Protein AF-A0A497MQK2-F1 (afdb_monomer_lite)

Sequence (178 aa):
GAAGGRILRPRAGIDPVFGIAELVGALVSGLAIKGKQLQVFAIYGALLLAYFLHPVGRHLPAWCLWDIYVAFAAIPLTSLTARRLRQSRGNPRVLMPSVVLSSFIGVEADVLVRIFMFIPLGLYSLMGVPEEALPAIWVAGAFETPIESAISVLASTLLLVPLLKVLEDGRIIRWPLT

Structure (mmCIF, N/CA/C/O backbone):
data_AF-A0A497MQK2-F1
#
_entry.id   AF-A0A497MQK2-F1
#
loop_
_atom_site.group_PDB
_atom_site.id
_atom_site.type_symbol
_atom_site.label_atom_id
_atom_site.label_alt_id
_atom_site.label_comp_id
_atom_site.label_asym_id
_atom_site.label_entity_id
_atom_site.label_seq_id
_atom_site.pdbx_PDB_ins_code
_atom_site.Cartn_x
_atom_site.Cartn_y
_atom_site.Cartn_z
_atom_site.occupancy
_atom_site.B_iso_or_equiv
_atom_site.auth_seq_id
_atom_site.auth_comp_id
_atom_site.auth_asym_id
_atom_site.auth_atom_id
_atom_site.pdbx_PDB_model_num
ATOM 1 N N . GLY A 1 1 ? -10.792 9.535 2.130 1.00 37.34 1 GLY A N 1
ATOM 2 C CA . GLY A 1 1 ? -9.892 10.454 1.408 1.00 37.34 1 GLY A CA 1
ATOM 3 C C . GLY A 1 1 ? -10.258 10.706 -0.052 1.00 37.34 1 GLY A C 1
ATOM 4 O O . GLY A 1 1 ? -9.433 11.270 -0.748 1.00 37.34 1 GLY A O 1
ATOM 5 N N . ALA A 1 2 ? -11.462 10.359 -0.534 1.00 45.28 2 ALA A N 1
ATOM 6 C CA . ALA A 1 2 ? -11.739 10.246 -1.977 1.00 45.28 2 ALA A CA 1
ATOM 7 C C . ALA A 1 2 ? -11.890 11.568 -2.769 1.00 45.28 2 ALA A C 1
ATOM 9 O O . ALA A 1 2 ? -11.859 11.539 -3.993 1.00 45.28 2 ALA A O 1
ATOM 10 N N . ALA A 1 3 ? -12.048 12.724 -2.114 1.00 37.31 3 ALA A N 1
ATOM 11 C CA . ALA A 1 3 ? -12.263 13.998 -2.817 1.00 37.31 3 ALA A CA 1
ATOM 12 C C . ALA A 1 3 ? -11.032 14.923 -2.834 1.00 37.31 3 ALA A C 1
ATOM 14 O O . ALA A 1 3 ? -10.865 15.702 -3.766 1.00 37.31 3 ALA A O 1
ATOM 15 N N . GLY A 1 4 ? -10.151 14.839 -1.829 1.00 41.25 4 GLY A N 1
ATOM 16 C CA . GLY A 1 4 ? -9.067 15.815 -1.654 1.00 41.25 4 GLY A CA 1
ATOM 17 C C . GLY A 1 4 ? -7.929 15.673 -2.668 1.00 41.25 4 GLY A C 1
ATOM 18 O O . GLY A 1 4 ? -7.454 16.670 -3.202 1.00 41.25 4 GLY A O 1
ATOM 19 N N . GLY A 1 5 ? -7.525 14.438 -2.983 1.00 45.12 5 GLY A N 1
ATOM 20 C CA . GLY A 1 5 ? -6.407 14.183 -3.902 1.00 45.12 5 GLY A CA 1
ATOM 21 C C . GLY A 1 5 ? -6.710 14.561 -5.356 1.00 45.12 5 GLY A C 1
ATOM 22 O O . GLY A 1 5 ? -5.849 15.106 -6.043 1.00 45.12 5 GLY A O 1
ATOM 23 N N . ARG A 1 6 ? -7.962 14.366 -5.796 1.00 49.22 6 ARG A N 1
ATOM 24 C CA . ARG A 1 6 ? -8.418 14.666 -7.167 1.00 49.22 6 ARG A CA 1
ATOM 25 C C . ARG A 1 6 ? -8.451 16.163 -7.488 1.00 49.22 6 ARG A C 1
ATOM 27 O O . ARG A 1 6 ? -8.380 16.528 -8.654 1.00 49.22 6 ARG A O 1
ATOM 34 N N . ILE A 1 7 ? -8.522 17.021 -6.467 1.00 46.88 7 ILE A N 1
ATOM 35 C CA . ILE A 1 7 ? -8.485 18.483 -6.632 1.00 46.88 7 ILE A CA 1
ATOM 36 C C . ILE A 1 7 ? -7.038 18.984 -6.757 1.00 46.88 7 ILE A C 1
ATOM 38 O O . ILE A 1 7 ? -6.791 19.966 -7.450 1.00 46.88 7 ILE A O 1
ATOM 42 N N . LEU A 1 8 ? -6.070 18.308 -6.126 1.00 42.88 8 LEU A N 1
ATOM 43 C CA . LEU A 1 8 ? -4.684 18.783 -6.078 1.00 42.88 8 LEU A CA 1
ATOM 44 C C . LEU A 1 8 ? -3.856 18.449 -7.329 1.00 42.88 8 LEU A C 1
ATOM 46 O O . LEU A 1 8 ? -2.954 19.218 -7.657 1.00 42.88 8 LEU A O 1
ATOM 50 N N . ARG A 1 9 ? -4.139 17.351 -8.048 1.00 42.25 9 ARG A N 1
ATOM 51 C CA . ARG A 1 9 ? -3.476 17.023 -9.328 1.00 42.25 9 ARG A CA 1
ATOM 52 C C . ARG A 1 9 ? -4.401 16.237 -10.272 1.00 42.25 9 ARG A C 1
ATOM 54 O O . ARG A 1 9 ? -4.400 15.008 -10.223 1.00 42.25 9 ARG A O 1
ATOM 61 N N . PRO A 1 10 ? -5.138 16.897 -11.180 1.00 37.91 10 PRO A N 1
ATOM 62 C CA . PRO A 1 10 ? -5.801 16.207 -12.278 1.00 37.91 10 PRO A CA 1
ATOM 63 C C . PRO A 1 10 ? -4.739 15.789 -13.308 1.00 37.91 10 PRO A C 1
ATOM 65 O O . PRO A 1 10 ? -4.205 16.626 -14.034 1.00 37.91 10 PRO A O 1
ATOM 68 N N . ARG A 1 11 ? -4.382 14.499 -13.356 1.00 45.12 11 ARG A N 1
ATOM 69 C CA . ARG A 1 11 ? -3.552 13.927 -14.430 1.00 45.12 11 ARG A CA 1
ATOM 70 C C . ARG A 1 11 ? -4.476 13.242 -15.434 1.00 45.12 11 ARG A C 1
ATOM 72 O O . ARG A 1 11 ? -4.875 12.103 -15.232 1.00 45.12 11 ARG A O 1
ATOM 79 N N . ALA A 1 12 ? -4.823 13.966 -16.496 1.00 36.94 12 ALA A N 1
ATOM 80 C CA . ALA A 1 12 ? -5.735 13.502 -17.536 1.00 36.94 12 ALA A CA 1
ATOM 81 C C . ALA A 1 12 ? -5.256 12.182 -18.176 1.00 36.94 12 ALA A C 1
ATOM 83 O O . ALA A 1 12 ? -4.139 12.115 -18.688 1.00 36.94 12 ALA A O 1
ATOM 84 N N . GLY A 1 13 ? -6.115 11.154 -18.169 1.00 47.66 13 GLY A N 1
ATOM 85 C CA . GLY A 1 13 ? -5.966 9.945 -18.998 1.00 47.66 13 GLY A CA 1
ATOM 86 C C . GLY A 1 13 ? -5.691 8.627 -18.264 1.00 47.66 13 GLY A C 1
ATOM 87 O O . GLY A 1 13 ? -5.714 7.579 -18.900 1.00 47.66 13 GLY A O 1
ATOM 88 N N . ILE A 1 14 ? -5.471 8.645 -16.944 1.00 53.94 14 ILE A N 1
ATOM 89 C CA . ILE A 1 14 ? -5.125 7.445 -16.145 1.00 53.94 14 ILE A CA 1
ATOM 90 C C . ILE A 1 14 ? -6.183 7.132 -15.063 1.00 53.94 14 ILE A C 1
ATOM 92 O O . ILE A 1 14 ? -6.073 6.162 -14.312 1.00 53.94 14 ILE A O 1
ATOM 96 N N . ASP A 1 15 ? -7.239 7.942 -15.001 1.00 54.53 15 ASP A N 1
ATOM 97 C CA . ASP A 1 15 ? -8.233 8.009 -13.922 1.00 54.53 15 ASP A CA 1
ATOM 98 C C . ASP A 1 15 ? -8.911 6.674 -13.518 1.00 54.53 15 ASP A C 1
ATOM 100 O O . ASP A 1 15 ? -9.158 6.483 -12.323 1.00 54.53 15 ASP A O 1
ATOM 104 N N . PRO A 1 16 ? -9.181 5.704 -14.422 1.00 59.03 16 PRO A N 1
ATOM 105 C CA . PRO A 1 16 ? -9.803 4.434 -14.030 1.00 59.03 16 PRO A CA 1
ATOM 106 C C . PRO A 1 16 ? -8.875 3.529 -13.209 1.00 59.03 16 PRO A C 1
ATOM 108 O O . PRO A 1 16 ? -9.325 2.855 -12.284 1.00 59.03 16 PRO A O 1
ATOM 111 N N . VAL A 1 17 ? -7.577 3.527 -13.533 1.00 60.69 17 VAL A N 1
ATOM 112 C CA . VAL A 1 17 ? -6.555 2.701 -12.868 1.00 60.69 17 VAL A CA 1
ATOM 113 C C . VAL A 1 17 ? -6.385 3.166 -11.423 1.00 60.69 17 VAL A C 1
ATOM 115 O O . VAL A 1 17 ? -6.410 2.360 -10.493 1.00 60.69 17 VAL A O 1
ATOM 118 N N . PHE A 1 18 ? -6.318 4.483 -11.227 1.00 64.50 18 PHE A N 1
ATOM 119 C CA . PHE A 1 18 ? -6.274 5.090 -9.899 1.00 64.50 18 PHE A CA 1
ATOM 120 C C . PHE A 1 18 ? -7.558 4.814 -9.104 1.00 64.50 18 PHE A C 1
ATOM 122 O O . PHE A 1 18 ? -7.482 4.505 -7.918 1.00 64.50 18 PHE A O 1
ATOM 129 N N . GLY A 1 19 ? -8.726 4.802 -9.754 1.00 73.94 19 GLY A N 1
ATOM 130 C CA . GLY A 1 19 ? -9.994 4.481 -9.096 1.00 73.94 19 GLY A CA 1
ATOM 131 C C . GLY A 1 19 ? -10.074 3.058 -8.520 1.00 73.94 19 GLY A C 1
ATOM 132 O O . GLY A 1 19 ? -10.636 2.873 -7.439 1.00 73.94 19 GLY A O 1
ATOM 133 N N . ILE A 1 20 ? -9.507 2.052 -9.200 1.00 78.56 20 ILE A N 1
ATOM 134 C CA . ILE A 1 20 ? -9.501 0.663 -8.700 1.00 78.56 20 ILE A CA 1
ATOM 135 C C . ILE A 1 20 ? -8.585 0.536 -7.482 1.00 78.56 20 ILE A C 1
ATOM 137 O O . ILE A 1 20 ? -8.989 -0.047 -6.474 1.00 78.56 20 ILE A O 1
ATOM 141 N N . ALA A 1 21 ? -7.379 1.103 -7.551 1.00 83.19 21 ALA A N 1
ATOM 142 C CA . ALA A 1 21 ? -6.449 1.093 -6.426 1.00 83.19 21 ALA A CA 1
ATOM 143 C C . ALA A 1 21 ? -7.044 1.790 -5.192 1.00 83.19 21 ALA A C 1
ATOM 145 O O . ALA A 1 21 ? -7.034 1.221 -4.098 1.00 83.19 21 ALA A O 1
ATOM 146 N N . GLU A 1 22 ? -7.687 2.944 -5.391 1.00 81.69 22 GLU A N 1
ATOM 147 C CA . GLU A 1 22 ? -8.346 3.701 -4.326 1.00 81.69 22 GLU A CA 1
ATOM 148 C C . GLU A 1 22 ? -9.472 2.891 -3.665 1.00 81.69 22 GLU A C 1
ATOM 150 O O . GLU A 1 22 ? -9.618 2.901 -2.438 1.00 81.69 22 GLU A O 1
ATOM 155 N N . LEU A 1 23 ? -10.267 2.166 -4.463 1.00 84.69 23 LEU A N 1
ATOM 156 C CA . LEU A 1 23 ? -11.342 1.312 -3.960 1.00 84.69 23 LEU A CA 1
ATOM 157 C C . LEU A 1 23 ? -10.792 0.163 -3.108 1.00 84.69 23 LEU A C 1
ATOM 159 O O . LEU A 1 23 ? -11.337 -0.127 -2.040 1.00 84.69 23 LEU A O 1
ATOM 163 N N . VAL A 1 24 ? -9.709 -0.476 -3.558 1.00 87.12 24 VAL A N 1
ATOM 164 C CA . VAL A 1 24 ? -9.060 -1.558 -2.808 1.00 87.12 24 VAL A CA 1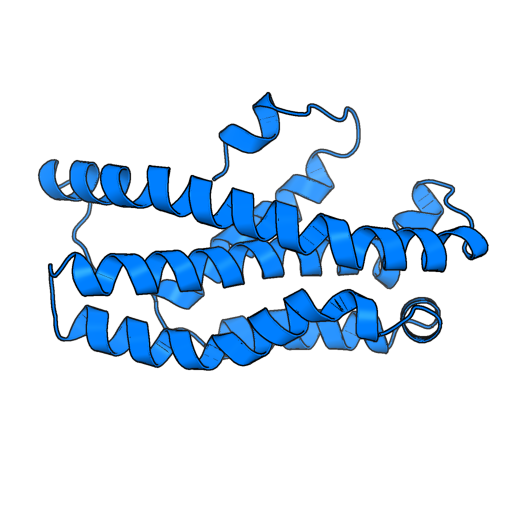
ATOM 165 C C . VAL A 1 24 ? -8.442 -1.021 -1.518 1.00 87.12 24 VAL A C 1
ATOM 167 O O . VAL A 1 24 ? -8.655 -1.618 -0.464 1.00 87.12 24 VAL A O 1
ATOM 170 N N . GLY A 1 25 ? -7.770 0.131 -1.552 1.00 86.19 25 GLY A N 1
ATOM 171 C CA . GLY A 1 25 ? -7.230 0.773 -0.352 1.00 86.19 25 GLY A CA 1
ATOM 172 C C . GLY A 1 25 ? -8.317 1.143 0.662 1.00 86.19 25 GLY A C 1
ATOM 173 O O . GLY A 1 25 ? -8.199 0.861 1.860 1.00 86.19 25 GLY A O 1
ATOM 174 N N . ALA A 1 26 ? -9.447 1.682 0.190 1.00 85.31 26 ALA A N 1
ATOM 175 C CA . ALA A 1 26 ? -10.610 1.958 1.030 1.00 85.31 26 ALA A CA 1
ATOM 176 C C . ALA A 1 26 ? -11.189 0.671 1.645 1.00 85.31 26 ALA A C 1
ATOM 178 O O . ALA A 1 26 ? -11.452 0.627 2.851 1.00 85.31 26 ALA A O 1
ATOM 179 N N . LEU A 1 27 ? -11.329 -0.396 0.854 1.00 87.25 27 LEU A N 1
ATOM 180 C CA . LEU A 1 27 ? -11.783 -1.704 1.324 1.00 87.25 27 LEU A CA 1
ATOM 181 C C . LEU A 1 27 ? -10.843 -2.269 2.395 1.00 87.25 27 LEU A C 1
ATOM 183 O O . LEU A 1 27 ? -11.306 -2.696 3.455 1.00 87.25 27 LEU A O 1
ATOM 187 N N . VAL A 1 28 ? -9.533 -2.211 2.164 1.00 88.62 28 VAL A N 1
ATOM 188 C CA . VAL A 1 28 ? -8.514 -2.685 3.102 1.00 88.62 28 VAL A CA 1
ATOM 189 C C . VAL A 1 28 ? -8.546 -1.890 4.408 1.00 88.62 28 VAL A C 1
ATOM 191 O O . VAL A 1 28 ? -8.534 -2.500 5.478 1.00 88.62 28 VAL A O 1
ATOM 194 N N . SER A 1 29 ? -8.700 -0.562 4.357 1.00 84.81 29 SER A N 1
ATOM 195 C CA .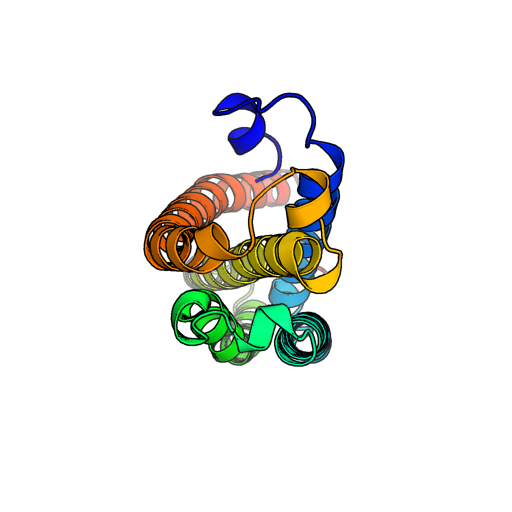 SER A 1 29 ? -8.848 0.252 5.573 1.00 84.81 29 SER A CA 1
ATOM 196 C C . SER A 1 29 ? -10.094 -0.139 6.384 1.00 84.81 29 SER A C 1
ATOM 198 O O . SER A 1 29 ? -10.030 -0.291 7.605 1.00 84.81 29 SER A O 1
ATOM 200 N N . GLY A 1 30 ? -11.219 -0.410 5.713 1.00 83.31 30 GLY A N 1
ATOM 201 C CA . GLY A 1 30 ? -12.448 -0.872 6.358 1.00 83.31 30 GLY A CA 1
ATOM 202 C C . GLY A 1 30 ? -12.310 -2.266 6.980 1.00 83.31 30 GLY A C 1
ATOM 203 O O . GLY A 1 30 ? -12.800 -2.509 8.087 1.00 83.31 30 GLY A O 1
ATOM 204 N N . LEU A 1 31 ? -11.617 -3.183 6.301 1.00 85.50 31 LEU A N 1
ATOM 205 C CA . LEU A 1 31 ? -11.306 -4.514 6.827 1.00 85.50 31 LEU A CA 1
ATOM 206 C C . LEU A 1 31 ? -10.357 -4.449 8.028 1.00 85.50 31 LEU A C 1
ATOM 208 O O . LEU A 1 31 ? -10.568 -5.177 9.003 1.00 85.50 31 LEU A O 1
ATOM 212 N N . ALA A 1 32 ? -9.375 -3.545 7.994 1.00 85.19 32 ALA A N 1
ATOM 213 C CA . ALA A 1 32 ? -8.454 -3.289 9.095 1.00 85.19 32 ALA A CA 1
ATOM 214 C C . ALA A 1 32 ? -9.192 -2.768 10.341 1.00 85.19 32 ALA A C 1
ATOM 216 O O . ALA A 1 32 ? -8.995 -3.310 11.427 1.00 85.19 32 ALA A O 1
ATOM 217 N N . ILE A 1 33 ? -10.123 -1.813 10.193 1.00 80.62 33 ILE A N 1
ATOM 218 C CA . ILE A 1 33 ? -10.962 -1.322 11.308 1.00 80.62 33 ILE A CA 1
ATOM 219 C C . ILE A 1 33 ? -11.846 -2.438 11.878 1.00 80.62 33 ILE A C 1
ATOM 221 O O . ILE A 1 33 ? -11.998 -2.563 13.094 1.00 80.62 33 ILE A O 1
ATOM 225 N N . LYS A 1 34 ? -12.415 -3.290 11.014 1.00 78.31 34 LYS A N 1
ATOM 226 C CA . LYS A 1 34 ? -13.213 -4.452 11.446 1.00 78.31 34 LYS A CA 1
ATOM 227 C C . LYS A 1 34 ? -12.363 -5.551 12.102 1.00 78.31 34 LYS A C 1
ATOM 229 O O . LYS A 1 34 ? -12.919 -6.472 12.699 1.00 78.31 34 LYS A O 1
ATOM 234 N N . GLY A 1 35 ? -11.033 -5.463 12.028 1.00 78.06 35 GLY A N 1
ATOM 235 C CA . GLY A 1 35 ? -10.103 -6.457 12.559 1.00 78.06 35 GLY A CA 1
ATOM 236 C C . GLY A 1 35 ? -10.044 -7.749 11.738 1.00 78.06 35 GLY A C 1
ATOM 237 O O . GLY A 1 35 ? -9.656 -8.786 12.271 1.00 78.06 35 GLY A O 1
ATOM 238 N N . LYS A 1 36 ? -10.429 -7.721 10.453 1.00 85.06 36 LYS A N 1
ATOM 239 C CA . LYS A 1 36 ? -10.393 -8.884 9.547 1.00 85.06 36 LYS A CA 1
ATOM 240 C C . LYS A 1 36 ? -9.002 -9.076 8.929 1.00 85.06 36 LYS A C 1
ATOM 242 O O . LYS A 1 36 ? -8.822 -9.017 7.716 1.00 85.06 36 LYS A O 1
ATOM 247 N N . GLN A 1 37 ? -8.013 -9.321 9.784 1.00 86.00 37 GLN A N 1
ATOM 248 C CA . GLN A 1 37 ? -6.592 -9.352 9.413 1.00 86.00 37 GLN A CA 1
ATOM 249 C C . GLN A 1 37 ? -6.250 -10.381 8.345 1.00 86.00 37 GLN A C 1
ATOM 251 O O . GLN A 1 37 ? -5.468 -10.076 7.457 1.00 86.00 37 GLN A O 1
ATOM 256 N N . LEU A 1 38 ? -6.853 -11.571 8.399 1.00 87.56 38 LEU A N 1
ATOM 257 C CA . LEU A 1 38 ? -6.572 -12.629 7.429 1.00 87.56 38 LEU A CA 1
ATOM 258 C C . LEU A 1 38 ? -6.878 -12.180 5.992 1.00 87.56 38 LEU A C 1
ATOM 260 O O . LEU A 1 38 ? -6.128 -12.494 5.078 1.00 87.56 38 LEU A O 1
ATOM 264 N N . GLN A 1 39 ? -7.949 -11.404 5.803 1.00 89.75 39 GLN A N 1
ATOM 265 C CA . GLN A 1 39 ? -8.324 -10.883 4.488 1.00 89.75 39 GLN A CA 1
ATOM 266 C C . GLN A 1 39 ? -7.338 -9.813 4.012 1.00 89.75 39 GLN A C 1
ATOM 268 O O . GLN A 1 39 ? -6.943 -9.821 2.852 1.00 89.75 39 GLN A O 1
ATOM 273 N N . VAL A 1 40 ? -6.898 -8.932 4.915 1.00 90.31 40 VAL A N 1
ATOM 274 C CA . VAL A 1 40 ? -5.883 -7.915 4.605 1.00 90.31 40 VAL A CA 1
ATOM 275 C C . VAL A 1 40 ? -4.548 -8.577 4.247 1.00 90.31 40 VAL A C 1
ATOM 277 O O . VAL A 1 40 ? -3.958 -8.244 3.223 1.00 90.31 40 VAL A O 1
ATOM 280 N N . PHE A 1 41 ? -4.121 -9.574 5.026 1.00 91.38 41 PHE A N 1
ATOM 281 C CA . PHE A 1 41 ? -2.933 -10.378 4.744 1.00 91.38 41 PHE A CA 1
ATOM 282 C C . PHE A 1 41 ? -3.023 -11.101 3.402 1.00 91.38 41 PHE A C 1
ATOM 284 O O . PHE A 1 41 ? -2.048 -11.104 2.657 1.00 91.38 41 PHE A O 1
ATOM 291 N N . ALA A 1 42 ? -4.177 -11.687 3.077 1.00 92.56 42 ALA A N 1
ATOM 292 C CA . ALA A 1 42 ? -4.379 -12.376 1.809 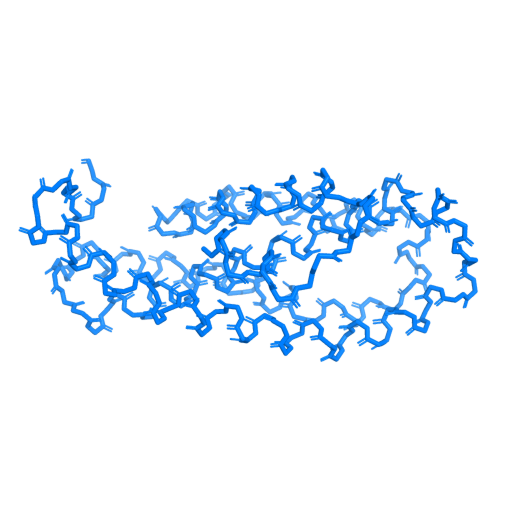1.00 92.56 42 ALA A CA 1
ATOM 293 C C . ALA A 1 42 ? -4.258 -11.420 0.612 1.00 92.56 42 ALA A C 1
ATOM 295 O O . ALA A 1 42 ? -3.590 -11.762 -0.359 1.00 92.56 42 ALA A O 1
ATOM 296 N N . ILE A 1 43 ? -4.846 -10.219 0.695 1.00 92.44 43 ILE A N 1
ATOM 297 C CA . ILE A 1 43 ? -4.756 -9.205 -0.368 1.00 92.44 43 ILE A CA 1
ATOM 298 C C . ILE A 1 43 ? -3.300 -8.770 -0.564 1.00 92.44 43 ILE A C 1
ATOM 300 O O . ILE A 1 43 ? -2.777 -8.874 -1.671 1.00 92.44 43 ILE A O 1
ATOM 304 N N . TYR A 1 44 ? -2.624 -8.344 0.507 1.00 91.62 44 TYR A N 1
ATOM 305 C CA . TYR A 1 44 ? -1.219 -7.933 0.427 1.00 91.62 44 TYR A CA 1
ATOM 306 C C . TYR A 1 44 ? -0.312 -9.058 -0.073 1.00 91.62 44 TYR A C 1
ATOM 308 O O . TYR A 1 44 ? 0.511 -8.847 -0.959 1.00 91.62 44 TYR A O 1
ATOM 316 N N . GLY A 1 45 ? -0.470 -10.255 0.494 1.00 91.69 45 GLY A N 1
ATOM 317 C CA . GLY A 1 45 ? 0.342 -11.417 0.161 1.00 91.69 45 GLY A CA 1
ATOM 318 C C . GLY A 1 45 ? 0.182 -11.826 -1.298 1.00 91.69 45 GLY A C 1
ATOM 319 O O . GLY A 1 45 ? 1.181 -12.075 -1.961 1.00 91.69 45 GLY A O 1
ATOM 320 N N . ALA A 1 46 ? -1.046 -11.836 -1.825 1.00 93.50 46 ALA A N 1
ATOM 321 C CA . ALA A 1 46 ? -1.297 -12.158 -3.226 1.00 93.50 46 ALA A CA 1
ATOM 322 C C . ALA A 1 46 ? -0.658 -11.136 -4.182 1.00 93.50 46 ALA A C 1
ATOM 324 O O . ALA A 1 46 ? -0.020 -11.531 -5.157 1.00 93.50 46 ALA A O 1
ATOM 325 N N . LEU A 1 47 ? -0.784 -9.836 -3.889 1.00 92.25 47 LEU A N 1
ATOM 326 C CA . LEU A 1 47 ? -0.223 -8.771 -4.727 1.00 92.25 47 LEU A CA 1
ATOM 327 C C . LEU A 1 47 ? 1.313 -8.755 -4.692 1.00 92.25 47 LEU A C 1
ATOM 329 O O . LEU A 1 47 ? 1.945 -8.676 -5.745 1.00 92.25 47 LEU A O 1
ATOM 333 N N . LEU A 1 48 ? 1.916 -8.895 -3.505 1.00 91.44 48 LEU A N 1
ATOM 334 C CA . LEU A 1 48 ? 3.370 -9.010 -3.355 1.00 91.44 48 LEU A CA 1
ATOM 335 C C . LEU A 1 48 ? 3.908 -10.270 -4.036 1.00 91.44 48 LEU A C 1
ATOM 337 O O . LEU A 1 48 ? 4.909 -10.206 -4.745 1.00 91.44 48 LEU A O 1
ATOM 341 N N . LEU A 1 49 ? 3.236 -11.412 -3.871 1.00 91.75 49 LEU A N 1
ATOM 342 C CA . LEU A 1 49 ? 3.636 -12.655 -4.526 1.00 91.75 49 LEU A CA 1
ATOM 343 C C . LEU A 1 49 ? 3.618 -12.497 -6.048 1.00 91.75 49 LEU A C 1
ATOM 345 O O . LEU A 1 49 ? 4.582 -12.865 -6.713 1.00 91.75 49 LEU A O 1
ATOM 349 N N . ALA A 1 50 ? 2.558 -11.911 -6.602 1.00 90.56 50 ALA A N 1
ATOM 350 C CA . ALA A 1 50 ? 2.474 -11.679 -8.035 1.00 90.56 50 ALA A CA 1
ATOM 351 C C . ALA A 1 50 ? 3.562 -10.717 -8.541 1.00 90.56 50 ALA A C 1
ATOM 353 O O . ALA A 1 50 ? 4.133 -10.955 -9.605 1.00 90.56 50 ALA A O 1
ATOM 354 N N . TYR A 1 51 ? 3.905 -9.686 -7.761 1.00 89.00 51 TYR A N 1
ATOM 355 C CA . TYR A 1 51 ? 5.036 -8.804 -8.054 1.00 89.00 51 TYR A CA 1
ATOM 356 C C . TYR A 1 51 ? 6.364 -9.575 -8.126 1.00 89.00 51 TYR A C 1
ATOM 358 O O . TYR A 1 51 ? 7.089 -9.452 -9.111 1.00 89.00 51 TYR A O 1
ATOM 366 N N . PHE A 1 52 ? 6.662 -10.418 -7.133 1.00 88.19 52 PHE A N 1
ATOM 367 C CA . PHE A 1 52 ? 7.917 -11.176 -7.091 1.00 88.19 52 PHE A CA 1
ATOM 368 C C . PHE A 1 52 ? 7.996 -12.325 -8.101 1.00 88.19 52 PHE A C 1
ATOM 370 O O . PHE A 1 52 ? 9.091 -12.701 -8.521 1.00 88.19 52 PHE A O 1
ATOM 377 N N . LEU A 1 53 ? 6.863 -12.899 -8.508 1.00 89.56 53 LEU A N 1
ATOM 378 C CA . LEU A 1 53 ? 6.834 -13.915 -9.563 1.00 89.56 53 LEU A CA 1
ATOM 379 C C . LEU A 1 53 ? 7.122 -13.306 -10.944 1.00 89.56 53 LEU A C 1
ATOM 381 O O . LEU A 1 53 ? 7.729 -13.965 -11.797 1.00 89.56 53 LEU A O 1
ATOM 385 N N . HIS A 1 54 ? 6.743 -12.042 -11.156 1.00 88.00 54 HIS A N 1
ATOM 386 C CA . HIS A 1 54 ? 6.929 -11.355 -12.428 1.00 88.00 54 HIS A CA 1
ATOM 387 C C . HIS A 1 54 ? 8.427 -11.162 -12.761 1.00 88.00 54 HIS A C 1
ATOM 389 O O . HIS A 1 54 ? 9.197 -10.726 -11.900 1.00 88.00 54 HIS A O 1
ATOM 395 N N . PRO A 1 55 ? 8.883 -11.457 -13.998 1.00 84.25 55 PRO A N 1
ATOM 396 C CA . PRO A 1 55 ? 10.301 -11.384 -14.370 1.00 84.25 55 PRO A CA 1
ATOM 397 C C . PRO A 1 55 ? 10.905 -9.988 -14.174 1.00 84.25 55 PRO A C 1
ATOM 399 O O . PRO A 1 55 ? 12.012 -9.874 -13.658 1.00 84.25 55 PRO A O 1
ATOM 402 N N . VAL A 1 56 ? 10.150 -8.933 -14.492 1.00 81.50 56 VAL A N 1
ATOM 403 C CA . VAL A 1 56 ? 10.581 -7.536 -14.297 1.00 81.50 56 VAL A CA 1
ATOM 404 C C . VAL A 1 56 ? 10.649 -7.169 -12.812 1.00 81.50 56 VAL A C 1
ATOM 406 O O . VAL A 1 56 ? 11.582 -6.498 -12.383 1.00 81.50 56 VAL A O 1
ATOM 409 N N . GLY A 1 57 ? 9.716 -7.674 -11.996 1.00 78.25 57 GLY A N 1
ATOM 410 C CA . GLY A 1 57 ? 9.702 -7.421 -10.551 1.00 78.25 57 GLY A CA 1
ATOM 411 C C . GLY A 1 57 ? 10.927 -7.991 -9.831 1.00 78.25 57 GLY A C 1
ATOM 412 O O . GLY A 1 57 ? 11.358 -7.438 -8.824 1.00 78.25 57 GLY A O 1
ATOM 413 N N . ARG A 1 58 ? 11.538 -9.049 -10.386 1.00 82.19 58 ARG A N 1
ATOM 414 C CA . ARG A 1 58 ? 12.795 -9.635 -9.889 1.00 82.19 58 ARG A CA 1
ATOM 415 C C . ARG A 1 58 ? 14.041 -8.830 -10.247 1.00 82.19 58 ARG A C 1
ATOM 417 O O . ARG A 1 58 ? 15.051 -8.970 -9.565 1.00 82.19 58 ARG A O 1
ATOM 424 N N . HIS A 1 59 ? 13.990 -8.035 -11.313 1.00 82.88 59 HIS A N 1
ATOM 425 C CA . HIS A 1 59 ? 15.104 -7.175 -11.713 1.00 82.88 59 HIS A CA 1
ATOM 426 C C . HIS A 1 59 ? 15.120 -5.860 -10.924 1.00 82.88 59 HIS A C 1
ATOM 428 O O . HIS A 1 59 ? 16.173 -5.257 -10.721 1.00 82.88 59 HIS A O 1
ATOM 434 N N . LEU A 1 60 ? 13.949 -5.426 -10.456 1.00 83.75 60 LEU A N 1
ATOM 435 C CA . LEU A 1 60 ? 13.798 -4.197 -9.695 1.00 83.75 60 LEU A CA 1
ATOM 436 C C . LEU A 1 60 ? 14.291 -4.352 -8.249 1.00 83.75 60 LEU A C 1
ATOM 438 O O . LEU A 1 60 ? 14.162 -5.428 -7.657 1.00 83.75 60 LEU A O 1
ATOM 442 N N . PRO A 1 61 ? 14.830 -3.282 -7.636 1.00 83.19 61 PRO A N 1
ATOM 443 C CA . PRO A 1 61 ? 15.362 -3.374 -6.288 1.00 83.19 61 PRO A CA 1
ATOM 444 C C . PRO A 1 61 ? 14.234 -3.636 -5.282 1.00 83.19 61 PRO A C 1
ATOM 446 O O . PRO A 1 61 ? 13.393 -2.778 -5.020 1.00 83.19 61 PRO A O 1
ATOM 449 N N . ALA A 1 62 ? 14.233 -4.827 -4.678 1.00 82.81 62 ALA A N 1
ATOM 450 C CA . ALA A 1 62 ? 13.202 -5.228 -3.719 1.00 82.81 62 ALA A CA 1
ATOM 451 C C . ALA A 1 62 ? 13.170 -4.342 -2.461 1.00 82.81 62 ALA A C 1
ATOM 453 O O . ALA A 1 62 ? 12.143 -4.265 -1.791 1.00 82.81 62 ALA A O 1
ATOM 454 N N . TRP A 1 63 ? 14.271 -3.657 -2.139 1.00 83.88 63 TRP A N 1
ATOM 455 C CA . TRP A 1 63 ? 14.341 -2.734 -1.005 1.00 83.88 63 TRP A CA 1
ATOM 456 C C . TRP A 1 63 ? 13.476 -1.481 -1.195 1.00 83.88 63 TRP A C 1
ATOM 458 O O . TRP A 1 63 ? 13.110 -0.855 -0.206 1.00 83.88 63 TRP A O 1
ATOM 468 N N . CYS A 1 64 ? 13.113 -1.123 -2.432 1.00 84.62 64 CYS A N 1
ATOM 469 C CA . CYS A 1 64 ? 12.305 0.065 -2.706 1.00 84.62 64 CYS A CA 1
ATOM 470 C C . CYS A 1 64 ? 10.867 -0.035 -2.172 1.00 84.62 64 CYS A C 1
ATOM 472 O O . CYS A 1 64 ? 10.218 0.990 -2.037 1.00 84.62 64 CYS A O 1
ATOM 474 N N . LEU A 1 65 ? 10.388 -1.240 -1.839 1.00 87.50 65 LEU A N 1
ATOM 475 C CA . LEU A 1 65 ? 9.038 -1.503 -1.314 1.00 87.50 65 LEU A CA 1
ATOM 476 C C . LEU A 1 65 ? 9.003 -1.566 0.226 1.00 87.50 65 LEU A C 1
ATOM 478 O O . LEU A 1 65 ? 8.205 -2.298 0.819 1.00 87.50 65 LEU A O 1
ATOM 482 N N . TRP A 1 66 ? 9.946 -0.895 0.890 1.00 87.75 66 TRP A N 1
ATOM 483 C CA . TRP A 1 66 ? 10.140 -1.011 2.335 1.00 87.75 66 TRP A CA 1
ATOM 484 C C . TRP A 1 66 ? 8.940 -0.505 3.144 1.00 87.75 66 TRP A C 1
ATOM 486 O O . TRP A 1 66 ? 8.611 -1.085 4.177 1.00 87.75 66 TRP A O 1
ATOM 496 N N . ASP A 1 67 ? 8.269 0.535 2.667 1.00 86.62 67 ASP A N 1
ATOM 497 C CA . ASP A 1 67 ? 7.043 1.105 3.223 1.00 86.62 67 ASP A CA 1
ATOM 498 C C . ASP A 1 67 ? 5.888 0.094 3.220 1.00 86.62 67 ASP A C 1
ATOM 500 O O . ASP A 1 67 ? 5.247 -0.127 4.252 1.00 86.62 67 ASP A O 1
ATOM 504 N N . ILE A 1 68 ? 5.722 -0.643 2.121 1.00 89.88 68 ILE A N 1
ATOM 505 C CA . ILE A 1 68 ? 4.750 -1.731 1.991 1.00 89.88 68 ILE A CA 1
ATOM 506 C C . ILE A 1 68 ? 5.092 -2.881 2.942 1.00 89.88 68 ILE A C 1
ATOM 508 O O . ILE A 1 68 ? 4.190 -3.462 3.554 1.00 89.88 68 ILE A O 1
ATOM 512 N N . TYR A 1 69 ? 6.376 -3.215 3.121 1.00 90.75 69 TYR A N 1
ATOM 513 C CA . TYR A 1 69 ? 6.784 -4.226 4.104 1.00 90.75 69 TYR A CA 1
ATOM 514 C C . TYR A 1 69 ? 6.474 -3.783 5.533 1.00 90.75 69 TYR A C 1
ATOM 516 O O . TYR A 1 69 ? 5.999 -4.590 6.334 1.00 90.75 69 TYR A O 1
ATOM 524 N N . VAL A 1 70 ? 6.689 -2.503 5.848 1.00 90.44 70 VAL A N 1
ATOM 525 C CA . VAL A 1 70 ? 6.315 -1.917 7.140 1.00 90.44 70 VAL A CA 1
ATOM 526 C C . VAL A 1 70 ? 4.799 -1.984 7.331 1.00 90.44 70 VAL A C 1
ATOM 528 O O . VAL A 1 70 ? 4.339 -2.406 8.393 1.00 90.44 70 VAL A O 1
ATOM 531 N N . ALA A 1 71 ? 4.011 -1.657 6.306 1.00 89.75 71 ALA A N 1
ATOM 532 C CA . ALA A 1 71 ? 2.555 -1.755 6.341 1.00 89.75 71 ALA A CA 1
ATOM 533 C C . ALA A 1 71 ? 2.077 -3.193 6.568 1.00 89.75 71 ALA A C 1
ATOM 535 O O . ALA A 1 71 ? 1.226 -3.443 7.424 1.00 89.75 71 ALA A O 1
ATOM 536 N N . PHE A 1 72 ? 2.677 -4.150 5.860 1.00 90.44 72 PHE A N 1
ATOM 537 C CA . PHE A 1 72 ? 2.396 -5.574 5.999 1.00 90.44 72 PHE A CA 1
ATOM 538 C C . PHE A 1 72 ? 2.721 -6.084 7.409 1.00 90.44 72 PHE A C 1
ATOM 540 O O . PHE A 1 72 ? 1.900 -6.751 8.045 1.00 90.44 72 PHE A O 1
ATOM 547 N N . ALA A 1 73 ? 3.883 -5.704 7.945 1.00 90.69 73 ALA A N 1
ATOM 548 C CA . ALA A 1 73 ? 4.292 -6.018 9.311 1.00 90.69 73 ALA A CA 1
ATOM 549 C C . ALA A 1 73 ? 3.412 -5.332 10.370 1.00 90.69 73 ALA A C 1
ATOM 551 O O . ALA A 1 73 ? 3.298 -5.830 11.490 1.00 90.69 73 ALA A O 1
ATOM 552 N N . ALA A 1 74 ? 2.756 -4.220 10.025 1.00 88.81 74 ALA A N 1
ATOM 553 C CA . ALA A 1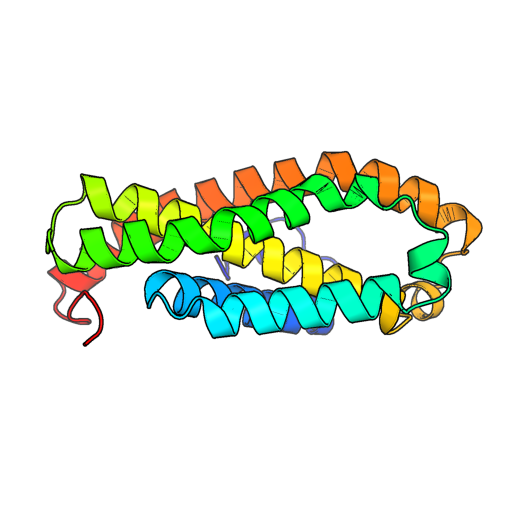 74 ? 1.836 -3.500 10.896 1.00 88.81 74 ALA A CA 1
ATOM 554 C C . ALA A 1 74 ? 0.411 -4.089 10.914 1.00 88.81 74 ALA A C 1
ATOM 556 O O . ALA A 1 74 ? -0.367 -3.772 11.818 1.00 88.81 74 ALA A O 1
ATOM 557 N N . ILE A 1 75 ? 0.052 -4.994 9.991 1.00 89.62 75 ILE A N 1
ATOM 558 C CA . ILE A 1 75 ? -1.280 -5.627 9.955 1.00 89.62 75 ILE A CA 1
ATOM 559 C C . ILE A 1 75 ? -1.654 -6.287 11.296 1.00 89.62 75 ILE A C 1
ATOM 561 O O . ILE A 1 75 ? -2.769 -6.028 11.755 1.00 89.62 75 ILE A O 1
ATOM 565 N N . PRO A 1 76 ? -0.795 -7.067 11.991 1.00 87.50 76 PRO A N 1
ATOM 566 C CA . PRO A 1 76 ? -1.104 -7.675 13.290 1.00 87.50 76 PRO A CA 1
ATOM 567 C C . PRO A 1 76 ? -1.508 -6.662 14.367 1.00 87.50 76 PRO A C 1
ATOM 569 O O . PRO A 1 76 ? -2.340 -6.969 15.221 1.00 87.50 76 PRO A O 1
ATOM 572 N N . LEU A 1 77 ? -0.990 -5.431 14.300 1.00 85.06 77 LEU A N 1
ATOM 573 C CA . LEU A 1 77 ? -1.319 -4.373 15.256 1.00 85.06 77 LEU A CA 1
ATOM 574 C C . LEU A 1 77 ? -2.792 -3.944 15.147 1.00 85.06 77 LEU A C 1
ATOM 576 O O . LEU A 1 77 ? -3.365 -3.478 16.132 1.00 85.06 77 LEU A O 1
ATOM 580 N N . THR A 1 78 ? -3.442 -4.163 13.996 1.00 81.56 78 THR A N 1
ATOM 581 C CA . THR A 1 78 ? -4.850 -3.777 13.789 1.00 81.56 78 THR A CA 1
ATOM 582 C C . THR A 1 78 ? -5.835 -4.591 14.625 1.00 81.56 78 THR A C 1
ATOM 584 O O . THR A 1 78 ? -6.871 -4.067 15.023 1.00 81.56 78 THR A O 1
ATOM 587 N N . SER A 1 79 ? -5.544 -5.850 14.968 1.00 76.44 79 SER A N 1
ATOM 588 C CA . SER A 1 79 ? -6.409 -6.636 15.861 1.00 76.44 79 SER A CA 1
ATOM 589 C C . SER A 1 79 ? -6.258 -6.211 17.305 1.00 76.44 79 SER A C 1
ATOM 591 O O . SER A 1 79 ? -7.247 -6.224 18.040 1.00 76.44 79 SER A O 1
ATOM 593 N N . LEU A 1 80 ? -5.057 -5.793 17.712 1.00 78.44 80 LEU A N 1
ATOM 594 C CA . LEU A 1 80 ? -4.821 -5.239 19.041 1.00 78.44 80 LEU A CA 1
ATOM 595 C C . LEU A 1 80 ? -5.613 -3.943 19.218 1.00 78.44 80 LEU A C 1
ATOM 597 O O . LEU A 1 80 ? -6.326 -3.791 20.213 1.00 78.44 80 LEU A O 1
ATOM 601 N N . THR A 1 81 ? -5.549 -3.042 18.235 1.00 74.69 81 THR A N 1
ATOM 602 C CA . THR A 1 81 ? -6.315 -1.793 18.261 1.00 74.69 81 THR A CA 1
ATOM 603 C C . THR A 1 81 ? -7.814 -2.052 18.131 1.00 74.69 81 THR A C 1
ATOM 605 O O . THR A 1 81 ? -8.566 -1.551 18.961 1.00 74.69 81 THR A O 1
ATOM 608 N N . ALA A 1 82 ? -8.267 -2.928 17.228 1.00 72.62 82 ALA A N 1
ATOM 609 C CA . ALA A 1 82 ? -9.684 -3.282 17.089 1.00 72.62 82 ALA A CA 1
ATOM 610 C C . ALA A 1 82 ? -10.267 -3.955 18.347 1.00 72.62 82 ALA A C 1
ATOM 612 O O . ALA A 1 82 ? -11.419 -3.711 18.712 1.00 72.62 82 ALA A O 1
ATOM 613 N N . ARG A 1 83 ? -9.489 -4.787 19.054 1.00 74.38 83 ARG A N 1
ATOM 614 C CA . ARG A 1 83 ? -9.914 -5.394 20.326 1.00 74.38 83 ARG A CA 1
ATOM 615 C C . ARG A 1 83 ? -10.038 -4.341 21.426 1.00 74.38 83 ARG A C 1
ATOM 617 O O . ARG A 1 83 ? -11.053 -4.331 22.119 1.00 74.38 83 ARG A O 1
ATOM 624 N N . ARG A 1 84 ? -9.063 -3.431 21.543 1.00 70.56 84 ARG A N 1
ATOM 625 C CA . ARG A 1 84 ? -9.121 -2.294 22.480 1.00 70.56 84 ARG A CA 1
ATOM 626 C C . ARG A 1 84 ? -10.287 -1.358 22.167 1.00 70.56 84 ARG A C 1
ATOM 628 O O . ARG A 1 84 ? -10.968 -0.912 23.079 1.00 70.56 84 ARG A O 1
ATOM 635 N N . LEU A 1 85 ? -10.565 -1.126 20.888 1.00 69.69 85 LEU A N 1
ATOM 636 C CA . LEU A 1 85 ? -11.677 -0.306 20.416 1.00 69.69 85 LEU A CA 1
ATOM 637 C C . LEU A 1 85 ? -13.039 -0.891 20.816 1.00 69.69 85 LEU A C 1
ATOM 639 O O . LEU A 1 85 ? -13.925 -0.162 21.252 1.00 69.69 85 LEU A O 1
ATOM 643 N N . ARG A 1 86 ? -13.189 -2.222 20.729 1.00 68.44 86 ARG A N 1
ATOM 644 C CA . ARG A 1 86 ? -14.389 -2.932 21.202 1.00 68.44 86 ARG A CA 1
ATOM 645 C C . ARG A 1 86 ? -14.544 -2.894 22.724 1.00 68.44 86 ARG A C 1
ATOM 647 O O . ARG A 1 86 ? -15.670 -2.834 23.205 1.00 68.44 86 ARG A O 1
ATOM 654 N N . GLN A 1 87 ? -13.439 -2.945 23.469 1.00 67.75 87 GLN A N 1
ATOM 655 C CA . GLN A 1 87 ? -13.438 -2.951 24.939 1.00 67.75 87 GLN A CA 1
ATOM 656 C C . GLN A 1 87 ? -13.635 -1.555 25.548 1.00 67.75 87 GLN A C 1
ATOM 658 O O . GLN A 1 87 ? -14.286 -1.422 26.577 1.00 67.75 87 GLN A O 1
ATOM 663 N N . SER A 1 88 ? -13.106 -0.509 24.914 1.00 61.03 88 SER A N 1
ATOM 664 C CA . SER A 1 88 ? -13.179 0.882 25.374 1.00 61.03 88 SER A CA 1
ATOM 665 C C . SER A 1 88 ? -14.088 1.711 24.465 1.00 61.03 88 SER A C 1
ATOM 667 O O . SER A 1 88 ? -13.642 2.678 23.841 1.00 61.03 88 SER A O 1
ATOM 669 N N . ARG A 1 89 ? -15.366 1.305 24.377 1.00 57.44 89 ARG A N 1
ATOM 670 C CA . ARG A 1 89 ? -16.407 2.004 23.603 1.00 57.44 89 ARG A CA 1
ATOM 671 C C . ARG A 1 89 ? -16.385 3.508 23.905 1.00 57.44 89 ARG A C 1
ATOM 673 O O . ARG A 1 89 ? -16.476 3.905 25.062 1.00 57.44 89 ARG A O 1
ATOM 680 N N . GLY A 1 90 ? -16.257 4.326 22.861 1.00 58.62 90 GLY A N 1
ATOM 681 C CA . GLY A 1 90 ? -16.369 5.786 22.946 1.00 58.62 90 GLY A CA 1
ATOM 682 C C . GLY A 1 90 ? -15.135 6.530 23.468 1.00 58.62 90 GLY A C 1
ATOM 683 O O . GLY A 1 90 ? -15.215 7.738 23.661 1.00 58.62 90 GLY A O 1
ATOM 684 N N . ASN A 1 91 ? -13.986 5.872 23.694 1.00 65.56 91 ASN A N 1
ATOM 685 C CA . ASN A 1 91 ? -12.775 6.590 24.104 1.00 65.56 91 ASN A CA 1
ATOM 686 C C . ASN A 1 91 ? -12.002 7.141 22.881 1.00 65.56 91 ASN A C 1
ATOM 688 O O . ASN A 1 91 ? -11.372 6.358 22.155 1.00 65.56 91 ASN A O 1
ATOM 692 N N . PRO A 1 92 ? -11.952 8.473 22.671 1.00 64.19 92 PRO A N 1
ATOM 693 C CA . PRO A 1 92 ? -11.263 9.076 21.528 1.00 64.19 92 PRO A CA 1
ATOM 694 C C . PRO A 1 92 ? -9.754 8.784 21.508 1.00 64.19 92 PRO A C 1
ATOM 696 O O . PRO A 1 92 ? -9.152 8.750 20.434 1.00 64.19 92 PRO A O 1
ATOM 699 N N . ARG A 1 93 ? -9.139 8.486 22.666 1.00 70.44 93 ARG A N 1
ATOM 700 C CA . ARG A 1 93 ? -7.712 8.123 22.756 1.00 70.44 93 ARG A CA 1
ATOM 701 C C . ARG A 1 93 ? -7.382 6.784 22.090 1.00 70.44 93 ARG A C 1
ATOM 703 O O . ARG A 1 93 ? -6.237 6.570 21.711 1.00 70.44 93 ARG A O 1
ATOM 710 N N . VAL A 1 94 ? -8.361 5.888 21.945 1.00 72.44 94 VAL A N 1
ATOM 711 C CA . VAL A 1 94 ? -8.194 4.566 21.303 1.00 72.44 94 VAL A CA 1
ATOM 712 C C . VAL A 1 94 ? -8.664 4.594 19.842 1.00 72.44 94 VAL A C 1
ATOM 714 O O . VAL A 1 94 ? -8.172 3.829 19.008 1.00 72.44 94 VAL A O 1
ATOM 717 N N . LEU A 1 95 ? -9.569 5.523 19.514 1.00 72.00 95 LEU A N 1
ATOM 718 C CA . LEU A 1 95 ? -10.070 5.756 18.161 1.00 72.00 95 LEU A CA 1
ATOM 719 C C . LEU A 1 95 ? -8.968 6.269 17.226 1.00 72.00 95 LEU A C 1
ATOM 721 O O . LEU A 1 95 ? -8.762 5.700 16.157 1.00 72.00 95 LEU A O 1
ATOM 725 N N . MET A 1 96 ? -8.231 7.295 17.662 1.00 76.38 96 MET A N 1
ATOM 726 C CA . MET A 1 96 ? -7.157 7.928 16.888 1.00 76.38 96 MET A CA 1
ATOM 727 C C . MET A 1 96 ? -6.108 6.913 16.386 1.00 76.38 96 MET A C 1
ATOM 729 O O . MET A 1 96 ? -5.950 6.797 15.172 1.00 76.38 96 MET A O 1
ATOM 733 N N . PRO A 1 97 ? -5.457 6.097 17.244 1.00 78.81 97 PRO A N 1
ATOM 734 C CA . PRO A 1 97 ? -4.483 5.100 16.787 1.00 78.81 97 PRO A CA 1
ATOM 735 C C . PRO A 1 97 ? -5.074 4.053 15.839 1.00 78.81 97 PRO A C 1
ATOM 737 O O . PRO A 1 97 ? -4.396 3.602 14.921 1.00 78.81 97 PRO A O 1
ATOM 740 N N . SER A 1 98 ? -6.337 3.666 16.049 1.00 80.81 98 SER A N 1
ATOM 741 C CA . SER A 1 98 ? -7.015 2.683 15.197 1.00 80.81 98 SER A CA 1
ATOM 742 C C . SER A 1 98 ? -7.238 3.233 13.790 1.00 80.81 98 SER A C 1
ATOM 744 O O . SER A 1 98 ? -6.937 2.545 12.820 1.00 80.81 98 SER A O 1
ATOM 746 N N . VAL A 1 99 ? -7.710 4.481 13.692 1.00 81.12 99 VAL A N 1
ATOM 747 C CA . VAL A 1 99 ? -7.939 5.188 12.425 1.00 81.12 99 VAL A CA 1
ATOM 748 C C . VAL A 1 99 ? -6.629 5.452 11.692 1.00 81.12 99 VAL A C 1
ATOM 750 O O . VAL A 1 99 ? -6.555 5.203 10.490 1.00 81.12 99 VAL A O 1
ATOM 753 N N . VAL A 1 100 ? -5.595 5.915 12.400 1.00 85.12 100 VAL A N 1
ATOM 754 C CA . VAL A 1 100 ? -4.265 6.165 11.826 1.00 85.12 100 VAL A CA 1
ATOM 755 C C . VAL A 1 100 ? -3.699 4.876 11.236 1.00 85.12 100 VAL A C 1
ATOM 757 O O . VAL A 1 100 ? -3.348 4.845 10.060 1.00 85.12 100 VAL A O 1
ATOM 760 N N . LEU A 1 101 ? -3.690 3.791 12.015 1.00 86.44 101 LEU A N 1
ATOM 761 C CA . LEU A 1 101 ? -3.146 2.507 11.581 1.00 86.44 101 LEU A CA 1
ATOM 762 C C . LEU A 1 101 ? -3.931 1.915 10.402 1.00 86.44 101 LEU A C 1
ATOM 764 O O . LEU A 1 101 ? -3.334 1.449 9.437 1.00 86.44 101 LEU A O 1
ATOM 768 N N . SER A 1 102 ? -5.267 1.957 10.447 1.00 85.69 102 SER A N 1
ATOM 769 C CA . SER A 1 102 ? -6.088 1.464 9.337 1.00 85.69 102 SER A CA 1
ATOM 770 C C . SER A 1 102 ? -5.960 2.315 8.078 1.00 85.69 102 SER A C 1
ATOM 772 O O . SER A 1 102 ? -6.034 1.777 6.979 1.00 85.69 102 SER A O 1
ATOM 774 N N . SER A 1 103 ? -5.788 3.633 8.230 1.00 84.88 103 SER A N 1
ATOM 775 C CA . SER A 1 103 ? -5.592 4.539 7.095 1.00 84.88 103 SER A CA 1
ATOM 776 C C . SER A 1 103 ? -4.230 4.302 6.462 1.00 84.88 103 SER A C 1
ATOM 778 O O . SER A 1 103 ? -4.156 4.220 5.246 1.00 84.88 103 SER A O 1
ATOM 780 N N . PHE A 1 104 ? -3.183 4.113 7.270 1.00 87.62 104 PHE A N 1
ATOM 781 C CA . PHE A 1 104 ? -1.847 3.775 6.781 1.00 87.62 104 PHE A CA 1
ATOM 782 C C . PHE A 1 104 ? -1.869 2.482 5.962 1.00 87.62 104 PHE A C 1
ATOM 784 O O . PHE A 1 104 ? -1.511 2.495 4.793 1.00 87.62 104 PHE A O 1
ATOM 791 N N . ILE A 1 105 ? -2.426 1.400 6.513 1.00 89.19 105 ILE A N 1
ATOM 792 C CA . ILE A 1 105 ? -2.545 0.123 5.791 1.00 89.19 105 ILE A CA 1
ATOM 793 C C . ILE A 1 105 ? -3.447 0.253 4.549 1.00 89.19 105 ILE A C 1
ATOM 795 O O . ILE A 1 105 ? -3.216 -0.396 3.539 1.00 89.19 105 ILE A O 1
ATOM 799 N N . GLY A 1 106 ? -4.482 1.092 4.583 1.00 88.44 106 GLY A N 1
ATOM 800 C CA . GLY A 1 106 ? -5.311 1.345 3.403 1.00 88.44 106 GLY A CA 1
ATOM 801 C C . GLY A 1 106 ? -4.567 2.070 2.281 1.00 88.44 106 GLY A C 1
ATOM 802 O O . GLY A 1 106 ? -4.708 1.697 1.121 1.00 88.44 106 GLY A O 1
ATOM 803 N N . VAL A 1 107 ? -3.778 3.090 2.619 1.00 86.69 107 VAL A N 1
ATOM 804 C CA . VAL A 1 107 ? -2.996 3.867 1.645 1.00 86.69 107 VAL A CA 1
ATOM 805 C C . VAL A 1 107 ? -1.901 3.003 1.026 1.00 86.69 107 VAL A C 1
ATOM 807 O O . VAL A 1 107 ? -1.779 2.941 -0.190 1.00 86.69 107 VAL A O 1
ATOM 810 N N . GLU A 1 108 ? -1.183 2.245 1.845 1.00 89.50 108 GLU A N 1
ATOM 811 C CA . GLU A 1 108 ? -0.130 1.340 1.378 1.00 89.50 108 GLU A CA 1
ATOM 812 C C . GLU A 1 108 ? -0.691 0.205 0.503 1.00 89.50 108 GLU A C 1
ATOM 814 O O . GLU A 1 108 ? -0.044 -0.255 -0.436 1.00 89.50 108 GLU A O 1
ATOM 819 N N . ALA A 1 109 ? -1.933 -0.226 0.750 1.00 89.25 109 ALA A N 1
ATOM 820 C CA . ALA A 1 109 ? -2.618 -1.175 -0.121 1.00 89.25 109 ALA A CA 1
ATOM 821 C C . ALA A 1 109 ? -2.984 -0.563 -1.481 1.00 89.25 109 ALA A C 1
ATOM 823 O O . ALA A 1 109 ? -2.854 -1.240 -2.498 1.00 89.25 109 ALA A O 1
ATOM 824 N N . ASP A 1 110 ? -3.424 0.699 -1.519 1.00 88.56 110 ASP A N 1
ATOM 825 C CA . ASP A 1 110 ? -3.641 1.437 -2.772 1.00 88.56 110 ASP A CA 1
ATOM 826 C C . ASP A 1 110 ? -2.331 1.544 -3.573 1.00 88.56 110 ASP A C 1
ATOM 828 O O . ASP A 1 110 ? -2.307 1.183 -4.752 1.00 88.56 110 ASP A O 1
ATOM 832 N N . VAL A 1 111 ? -1.219 1.913 -2.928 1.00 86.94 111 VAL A N 1
ATOM 833 C CA . VAL A 1 111 ? 0.114 1.947 -3.558 1.00 86.94 111 VAL A CA 1
ATOM 834 C C . VAL A 1 111 ? 0.507 0.569 -4.098 1.00 86.94 111 VAL A C 1
ATOM 836 O O . VAL A 1 111 ? 0.886 0.449 -5.265 1.00 86.94 111 VAL A O 1
ATOM 839 N N . LEU A 1 112 ? 0.346 -0.497 -3.310 1.00 90.38 112 LEU A N 1
ATOM 840 C CA . LEU A 1 112 ? 0.660 -1.861 -3.740 1.00 90.38 112 LEU A CA 1
ATOM 841 C C . LEU A 1 112 ? -0.179 -2.304 -4.951 1.00 90.38 112 LEU A C 1
ATOM 843 O O . LEU A 1 112 ? 0.341 -2.960 -5.854 1.00 90.38 112 LEU A O 1
ATOM 847 N N . VAL A 1 113 ? -1.458 -1.925 -5.019 1.00 89.81 113 VAL A N 1
ATOM 848 C CA . VAL A 1 113 ? -2.307 -2.208 -6.187 1.00 89.81 113 VAL A CA 1
ATOM 849 C C . VAL A 1 113 ? -1.821 -1.434 -7.410 1.00 89.81 113 VAL A C 1
ATOM 851 O O . VAL A 1 113 ? -1.763 -2.005 -8.497 1.00 89.81 113 VAL A O 1
ATOM 854 N N . ARG A 1 114 ? -1.398 -0.172 -7.258 1.00 87.00 114 ARG A N 1
ATOM 855 C CA . ARG A 1 114 ? -0.789 0.599 -8.359 1.00 87.00 114 ARG A CA 1
ATOM 856 C C . ARG A 1 114 ? 0.485 -0.056 -8.862 1.00 87.00 114 ARG A C 1
ATOM 858 O O . ARG A 1 114 ? 0.643 -0.183 -10.068 1.00 87.00 114 ARG A O 1
ATOM 865 N N . ILE A 1 115 ? 1.342 -0.534 -7.964 1.00 86.81 115 ILE A N 1
ATOM 866 C CA . ILE A 1 115 ? 2.561 -1.266 -8.325 1.00 86.81 115 ILE A CA 1
ATOM 867 C C . ILE A 1 115 ? 2.226 -2.567 -9.055 1.00 86.81 115 ILE A C 1
ATOM 869 O O . ILE A 1 115 ? 2.837 -2.872 -10.079 1.00 86.81 115 ILE A O 1
ATOM 873 N N . PHE A 1 116 ? 1.226 -3.308 -8.574 1.00 89.12 116 PHE A N 1
ATOM 874 C CA . PHE A 1 116 ? 0.744 -4.523 -9.225 1.00 89.12 116 PHE A CA 1
ATOM 875 C C . PHE A 1 116 ? 0.219 -4.249 -10.644 1.00 89.12 116 PHE A C 1
ATOM 877 O O . PHE A 1 116 ? 0.533 -4.975 -11.584 1.00 89.12 116 PHE A O 1
ATOM 884 N N . MET A 1 117 ? -0.550 -3.178 -10.829 1.00 86.44 117 MET A N 1
ATOM 885 C CA . MET A 1 117 ? -1.009 -2.785 -12.161 1.00 86.44 117 MET A CA 1
ATOM 886 C C . MET A 1 117 ? 0.152 -2.284 -13.027 1.00 86.44 117 MET A C 1
ATOM 888 O O . MET A 1 117 ? 0.194 -2.551 -14.226 1.00 86.44 117 MET A O 1
ATOM 892 N N . PHE A 1 118 ? 1.118 -1.589 -12.427 1.00 85.12 118 PHE A N 1
ATOM 893 C CA . PHE A 1 118 ? 2.236 -1.016 -13.155 1.00 85.12 118 PHE A CA 1
ATOM 894 C C . PHE A 1 118 ? 3.178 -2.082 -13.704 1.00 85.12 118 PHE A C 1
ATOM 896 O O . PHE A 1 118 ? 3.468 -2.036 -14.894 1.00 85.12 118 PHE A O 1
ATOM 903 N N . ILE A 1 119 ? 3.603 -3.044 -12.875 1.00 87.00 119 ILE A N 1
ATOM 904 C CA . ILE A 1 119 ? 4.584 -4.079 -13.240 1.00 87.00 119 ILE A CA 1
ATOM 905 C C . ILE A 1 119 ? 3.899 -5.386 -13.679 1.00 87.00 119 ILE A C 1
ATOM 907 O O . ILE A 1 119 ? 3.944 -5.665 -14.875 1.00 87.00 119 ILE A O 1
ATOM 911 N N . PRO A 1 120 ? 3.239 -6.177 -12.801 1.00 86.38 120 PRO A N 1
ATOM 912 C CA . PRO A 1 120 ? 2.556 -7.410 -13.203 1.00 86.38 120 PRO A CA 1
ATOM 913 C C . PRO A 1 120 ? 1.542 -7.297 -14.344 1.00 86.38 120 PRO A C 1
ATOM 915 O O . PRO A 1 120 ? 1.480 -8.207 -15.165 1.00 86.38 120 PRO A O 1
ATOM 918 N N . LEU A 1 121 ? 0.738 -6.227 -14.409 1.00 85.50 121 LEU A N 1
ATOM 919 C CA . LEU A 1 121 ? -0.212 -6.037 -15.521 1.00 85.50 121 LEU A CA 1
ATOM 920 C C . LEU A 1 121 ? 0.394 -5.304 -16.726 1.00 85.50 121 LEU A C 1
ATOM 922 O O . LEU A 1 121 ? -0.303 -5.082 -17.714 1.00 85.50 121 LEU A O 1
ATOM 926 N N . GLY A 1 122 ? 1.675 -4.931 -16.664 1.00 82.88 122 GLY A N 1
ATOM 927 C CA . GLY A 1 122 ? 2.392 -4.352 -17.795 1.00 82.88 122 GLY A CA 1
ATOM 928 C C . GLY A 1 122 ? 1.949 -2.943 -18.187 1.00 82.88 122 GLY A C 1
ATOM 929 O O . GLY A 1 122 ? 2.183 -2.542 -19.323 1.00 82.88 122 GLY A O 1
ATOM 930 N N . LEU A 1 123 ? 1.337 -2.156 -17.292 1.00 83.25 123 LEU A N 1
ATOM 931 C CA . LEU A 1 123 ? 0.954 -0.778 -17.629 1.00 83.25 123 LEU A CA 1
ATOM 932 C C . LEU A 1 123 ? 2.172 0.073 -18.031 1.00 83.25 123 LEU A C 1
ATOM 934 O O . LEU A 1 123 ? 2.036 0.968 -18.861 1.00 83.25 123 LEU A O 1
ATOM 938 N N . TYR A 1 124 ? 3.365 -0.237 -17.505 1.00 81.75 124 TYR A N 1
ATOM 939 C CA . TYR A 1 124 ? 4.609 0.427 -17.905 1.00 81.75 124 TYR A CA 1
ATOM 940 C C . TYR A 1 124 ? 4.865 0.343 -19.420 1.00 81.75 124 TYR A C 1
ATOM 942 O O . TYR A 1 124 ? 5.262 1.337 -20.029 1.00 81.75 124 TYR A O 1
ATOM 950 N N . SER A 1 125 ? 4.582 -0.808 -20.044 1.00 82.19 125 SER A N 1
ATOM 951 C CA . SER A 1 125 ? 4.799 -1.012 -21.479 1.00 82.19 125 SER A CA 1
ATOM 952 C C . SER A 1 125 ? 3.735 -0.296 -22.309 1.00 82.19 125 SER A C 1
ATOM 954 O O . SER A 1 125 ? 4.062 0.313 -23.325 1.00 82.19 125 SER A O 1
ATOM 956 N N . LEU A 1 126 ? 2.484 -0.262 -21.829 1.00 82.25 126 LEU A N 1
ATOM 957 C CA . LEU A 1 126 ? 1.404 0.517 -22.446 1.00 82.25 126 LEU A CA 1
ATOM 958 C C . LEU A 1 126 ? 1.700 2.025 -22.424 1.00 82.25 126 LEU A C 1
ATOM 960 O O . LEU A 1 126 ? 1.345 2.742 -23.356 1.00 82.25 126 LEU A O 1
ATOM 964 N N . MET A 1 127 ? 2.372 2.501 -21.374 1.00 77.94 127 MET A N 1
ATOM 965 C CA . MET A 1 127 ? 2.818 3.890 -21.245 1.00 77.94 127 MET A CA 1
ATOM 966 C C . MET A 1 127 ? 4.105 4.195 -22.030 1.00 77.94 127 MET A C 1
ATOM 968 O O . MET A 1 127 ? 4.556 5.338 -22.023 1.00 77.94 127 MET A O 1
ATOM 972 N N . GLY A 1 128 ? 4.703 3.200 -22.697 1.00 81.38 128 GLY A N 1
ATOM 973 C CA . GLY A 1 128 ? 5.945 3.361 -23.453 1.00 81.38 128 GLY A CA 1
ATOM 974 C C . GLY A 1 128 ? 7.178 3.606 -22.579 1.00 81.38 128 GLY A C 1
ATOM 975 O O . GLY A 1 128 ? 8.162 4.167 -23.058 1.00 81.38 128 GLY A O 1
ATOM 976 N N . VAL A 1 129 ? 7.136 3.225 -21.297 1.00 81.50 129 VAL A N 1
ATOM 977 C CA . VAL A 1 129 ? 8.270 3.379 -20.380 1.00 81.50 129 VAL A CA 1
ATOM 978 C C . VAL A 1 129 ? 9.301 2.285 -20.676 1.00 81.50 129 VAL A C 1
ATOM 980 O O . VAL A 1 129 ? 8.961 1.102 -20.588 1.00 81.50 129 VAL A O 1
ATOM 983 N N . PRO A 1 130 ? 10.557 2.638 -21.005 1.00 85.19 130 PRO A N 1
ATOM 984 C CA . PRO A 1 130 ? 11.596 1.647 -21.254 1.00 85.19 130 PRO A CA 1
ATOM 985 C C . PRO A 1 130 ? 11.988 0.935 -19.955 1.00 85.19 130 PRO A C 1
ATOM 987 O O . PRO A 1 130 ? 12.058 1.555 -18.891 1.00 85.19 130 PRO A O 1
ATOM 990 N N . GLU A 1 131 ? 12.299 -0.360 -20.044 1.00 83.69 131 GLU A N 1
ATOM 991 C CA . GLU A 1 131 ? 12.646 -1.180 -18.871 1.00 83.69 131 GLU A CA 1
ATOM 992 C C . GLU A 1 131 ? 13.890 -0.665 -18.131 1.00 83.69 131 GLU A C 1
ATOM 994 O O . GLU A 1 131 ? 13.977 -0.761 -16.910 1.00 83.69 131 GLU A O 1
ATOM 999 N N . GLU A 1 132 ? 14.802 -0.018 -18.853 1.00 85.81 132 GLU A N 1
ATOM 1000 C CA . GLU A 1 132 ? 16.023 0.605 -18.330 1.00 85.81 132 GLU A CA 1
ATOM 1001 C C . GLU A 1 132 ? 15.745 1.789 -17.390 1.00 85.81 132 GLU A C 1
ATOM 1003 O O . GLU A 1 132 ? 16.539 2.076 -16.495 1.00 85.81 132 GLU A O 1
ATOM 1008 N N . ALA A 1 133 ? 14.609 2.472 -17.564 1.00 85.06 133 ALA A N 1
ATOM 1009 C CA . ALA A 1 133 ? 14.203 3.576 -16.698 1.00 85.06 133 ALA A CA 1
ATOM 1010 C C . ALA A 1 133 ? 13.492 3.091 -15.423 1.00 85.06 133 ALA A C 1
ATOM 1012 O O . ALA A 1 133 ? 13.393 3.846 -14.451 1.00 85.06 133 ALA A O 1
ATOM 1013 N N . LEU A 1 134 ? 13.014 1.840 -15.393 1.00 84.44 134 LEU A N 1
ATOM 1014 C CA . LEU A 1 134 ? 12.239 1.310 -14.269 1.00 84.44 134 LEU A CA 1
ATOM 1015 C C . LEU A 1 134 ? 13.015 1.303 -12.942 1.00 84.44 134 LEU A C 1
ATOM 1017 O O . LEU A 1 134 ? 12.418 1.706 -11.944 1.00 84.44 134 LEU A O 1
ATOM 1021 N N . PRO A 1 135 ? 14.315 0.938 -12.874 1.00 86.00 135 PRO A N 1
ATOM 1022 C CA . PRO A 1 135 ? 15.074 1.013 -11.628 1.00 86.00 135 PRO A CA 1
ATOM 1023 C C . PRO A 1 135 ? 15.153 2.434 -11.063 1.00 86.00 135 PRO A C 1
ATOM 1025 O O . PRO A 1 135 ? 14.983 2.621 -9.862 1.00 86.00 135 PRO A O 1
ATOM 1028 N N . ALA A 1 136 ? 15.357 3.444 -11.916 1.00 84.81 136 ALA A N 1
ATOM 1029 C CA . ALA A 1 136 ? 15.414 4.840 -11.484 1.00 84.81 136 ALA A CA 1
ATOM 1030 C C . ALA A 1 136 ? 14.058 5.321 -10.942 1.00 84.81 136 ALA A C 1
ATOM 1032 O O . ALA A 1 136 ? 14.010 5.967 -9.895 1.00 84.81 136 ALA A O 1
ATOM 1033 N N . ILE A 1 137 ? 12.959 4.942 -11.607 1.00 84.25 137 ILE A N 1
ATOM 1034 C CA . ILE A 1 137 ? 11.589 5.220 -11.146 1.00 84.25 137 ILE A CA 1
ATOM 1035 C C . ILE A 1 137 ? 11.317 4.524 -9.805 1.00 84.25 137 ILE A C 1
ATOM 1037 O O . ILE A 1 137 ? 10.725 5.128 -8.916 1.00 84.25 137 ILE A O 1
ATOM 1041 N N . TRP A 1 138 ? 11.788 3.285 -9.626 1.00 85.62 138 TRP A N 1
ATOM 1042 C CA . TRP A 1 138 ? 11.648 2.537 -8.372 1.00 85.62 138 TRP A CA 1
ATOM 1043 C C . TRP A 1 138 ? 12.381 3.203 -7.208 1.00 85.62 138 TRP A C 1
ATOM 1045 O O . TRP A 1 138 ? 11.822 3.343 -6.122 1.00 85.62 138 TRP A O 1
ATOM 1055 N N . VAL A 1 139 ? 13.619 3.646 -7.440 1.00 85.81 139 VAL A N 1
ATOM 1056 C CA . VAL A 1 139 ? 14.420 4.342 -6.425 1.00 85.81 139 VAL A CA 1
ATOM 1057 C C . VAL A 1 139 ? 13.782 5.675 -6.055 1.00 85.81 139 VAL A C 1
ATOM 1059 O O . VAL A 1 139 ? 13.676 5.970 -4.871 1.00 85.81 139 VAL A O 1
ATOM 1062 N N . ALA A 1 140 ? 13.314 6.455 -7.033 1.00 83.75 140 ALA A N 1
ATOM 1063 C CA . ALA A 1 140 ? 12.584 7.694 -6.763 1.00 83.75 140 ALA A CA 1
ATOM 1064 C C . ALA A 1 140 ? 11.302 7.424 -5.956 1.00 83.75 140 ALA A C 1
ATOM 1066 O O . ALA A 1 140 ? 11.062 8.061 -4.927 1.00 83.75 140 ALA A O 1
ATOM 1067 N N . GLY A 1 141 ? 10.537 6.408 -6.364 1.00 78.69 141 GLY A N 1
ATOM 1068 C CA . GLY A 1 141 ? 9.334 5.960 -5.671 1.00 78.69 141 GLY A CA 1
ATOM 1069 C C . GLY A 1 141 ? 9.590 5.616 -4.205 1.00 78.69 141 GLY A C 1
ATOM 1070 O O . GLY A 1 141 ? 8.819 6.047 -3.356 1.00 78.69 141 GLY A O 1
ATOM 1071 N N . ALA A 1 142 ? 10.705 4.954 -3.884 1.00 83.75 142 ALA A N 1
ATOM 1072 C CA . ALA A 1 142 ? 11.065 4.569 -2.514 1.00 83.75 142 ALA A CA 1
ATOM 1073 C C . ALA A 1 142 ? 11.211 5.748 -1.528 1.00 83.75 142 ALA A C 1
ATOM 1075 O O . ALA A 1 142 ? 11.182 5.533 -0.313 1.00 83.75 142 ALA A O 1
ATOM 1076 N N . PHE A 1 143 ? 11.387 6.976 -2.033 1.00 80.25 143 PHE A N 1
ATOM 1077 C CA . PHE A 1 143 ? 11.445 8.203 -1.231 1.00 80.25 143 PHE A CA 1
ATOM 1078 C C . PHE A 1 143 ? 10.168 9.040 -1.324 1.00 80.25 143 PHE A C 1
ATOM 1080 O O . PHE A 1 143 ? 9.772 9.650 -0.332 1.00 80.25 143 PHE A O 1
ATOM 1087 N N . GLU A 1 144 ? 9.525 9.089 -2.492 1.00 75.88 144 GLU A N 1
ATOM 1088 C CA . GLU A 1 144 ? 8.308 9.883 -2.696 1.00 75.88 144 GLU A CA 1
ATOM 1089 C C . GLU A 1 144 ? 7.078 9.236 -2.043 1.00 75.88 144 GLU A C 1
ATOM 1091 O O . GLU A 1 144 ? 6.313 9.912 -1.350 1.00 75.88 144 GLU A O 1
ATOM 1096 N N . THR A 1 145 ? 6.912 7.920 -2.203 1.00 79.31 145 THR A N 1
ATOM 1097 C CA . THR A 1 145 ? 5.725 7.185 -1.732 1.00 79.31 145 THR A CA 1
ATOM 1098 C C . THR A 1 145 ? 5.518 7.243 -0.213 1.00 79.31 145 THR A C 1
ATOM 1100 O O . THR A 1 145 ? 4.396 7.548 0.196 1.00 79.31 145 THR A O 1
ATOM 1103 N N . PRO A 1 146 ? 6.547 7.143 0.655 1.00 76.12 146 PRO A N 1
ATOM 1104 C CA . PRO A 1 146 ? 6.347 7.261 2.099 1.00 76.12 146 PRO A CA 1
ATOM 1105 C C . PRO A 1 146 ? 5.880 8.660 2.524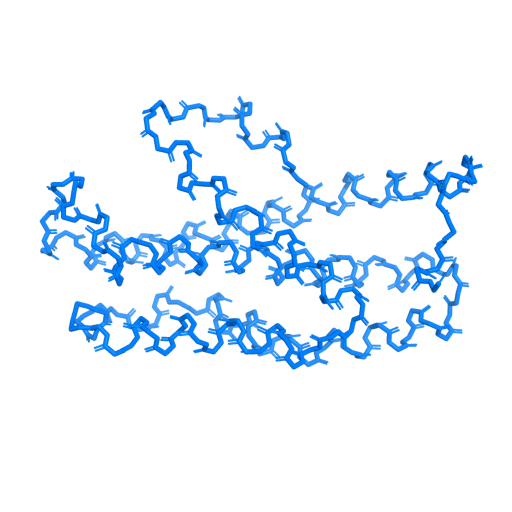 1.00 76.12 146 PRO A C 1
ATOM 1107 O O . PRO A 1 146 ? 5.124 8.807 3.488 1.00 76.12 146 PRO A O 1
ATOM 1110 N N . ILE A 1 147 ? 6.314 9.704 1.809 1.00 77.12 147 ILE A N 1
ATOM 1111 C CA . ILE A 1 147 ? 5.899 11.089 2.069 1.00 77.12 147 ILE A CA 1
ATOM 1112 C C . ILE A 1 147 ? 4.425 11.259 1.692 1.00 77.12 147 ILE A C 1
ATOM 1114 O O . ILE A 1 147 ? 3.643 11.799 2.480 1.00 77.12 147 ILE A O 1
ATOM 1118 N N . GLU A 1 148 ? 4.023 10.764 0.519 1.00 76.75 148 GLU A N 1
ATOM 1119 C CA . GLU A 1 148 ? 2.621 10.767 0.091 1.00 76.75 148 GLU A CA 1
ATOM 1120 C C . GLU A 1 148 ? 1.732 9.973 1.055 1.00 76.75 148 GLU A C 1
ATOM 1122 O O . GLU A 1 148 ? 0.646 10.442 1.421 1.00 76.75 148 GLU A O 1
ATOM 1127 N N . SER A 1 149 ? 2.209 8.822 1.534 1.00 77.75 149 SER A N 1
ATOM 1128 C CA . SER A 1 149 ? 1.529 8.018 2.545 1.00 77.75 149 SER A CA 1
ATOM 1129 C C . SER A 1 149 ? 1.348 8.779 3.852 1.00 77.75 149 SER A C 1
ATOM 1131 O O . SER A 1 149 ? 0.234 8.847 4.378 1.00 77.75 149 SER A O 1
ATOM 1133 N N . ALA A 1 150 ? 2.398 9.432 4.356 1.00 78.31 150 ALA A N 1
ATOM 1134 C CA . ALA A 1 150 ? 2.322 10.234 5.575 1.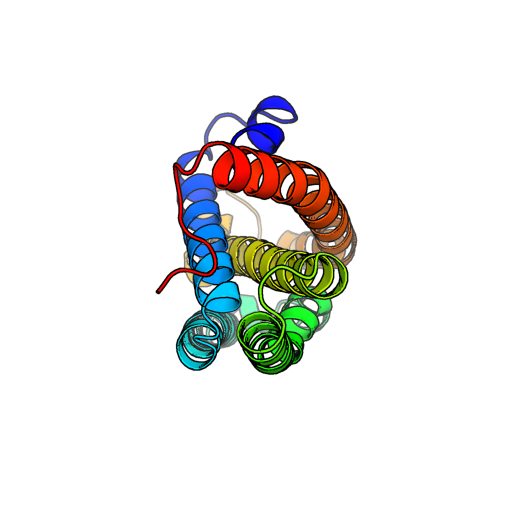00 78.31 150 ALA A CA 1
ATOM 1135 C C . ALA A 1 150 ? 1.290 11.368 5.449 1.00 78.31 150 ALA A C 1
ATOM 1137 O O . ALA A 1 150 ? 0.433 11.533 6.323 1.00 78.31 150 ALA A O 1
ATOM 1138 N N . ILE A 1 151 ? 1.314 12.112 4.340 1.00 77.25 151 ILE A N 1
ATOM 1139 C CA . ILE A 1 151 ? 0.354 13.192 4.068 1.00 77.25 151 ILE A CA 1
ATOM 1140 C C . ILE A 1 151 ? -1.074 12.637 3.966 1.00 77.25 151 ILE A C 1
ATOM 1142 O O . ILE A 1 151 ? -2.003 13.201 4.549 1.00 77.25 151 ILE A O 1
ATOM 1146 N N . SER A 1 152 ? -1.261 11.509 3.280 1.00 76.38 152 SER A N 1
ATOM 1147 C CA . SER A 1 152 ? -2.571 10.876 3.087 1.00 76.38 152 SER A CA 1
ATOM 1148 C C . SER A 1 152 ? -3.171 10.362 4.396 1.00 76.38 152 SER A C 1
ATOM 1150 O O . SER A 1 152 ? -4.377 10.504 4.630 1.00 76.38 152 SER A O 1
ATOM 1152 N N . VAL A 1 153 ? -2.340 9.811 5.283 1.00 77.44 153 VAL A N 1
ATOM 1153 C CA . VAL A 1 153 ? -2.744 9.380 6.627 1.00 77.44 153 VAL A CA 1
ATOM 1154 C C . VAL A 1 153 ? -3.101 10.575 7.502 1.00 77.44 153 VAL A C 1
ATOM 1156 O O . VAL A 1 153 ? -4.129 10.539 8.184 1.00 77.44 153 VAL A O 1
ATOM 1159 N N . LEU A 1 154 ? -2.309 11.650 7.460 1.00 78.06 154 LEU A N 1
ATOM 1160 C CA . LEU A 1 154 ? -2.603 12.889 8.184 1.00 78.06 154 LEU A CA 1
ATOM 1161 C C . LEU A 1 154 ? -3.934 13.489 7.727 1.00 78.06 154 LEU A C 1
ATOM 1163 O O . LEU A 1 154 ? -4.812 13.727 8.555 1.00 78.06 154 LEU A O 1
ATOM 1167 N N . ALA A 1 155 ? -4.127 13.652 6.417 1.00 75.69 155 ALA A N 1
ATOM 1168 C CA . ALA A 1 155 ? -5.369 14.161 5.846 1.00 75.69 155 ALA A CA 1
ATOM 1169 C C . ALA A 1 155 ? -6.567 13.270 6.206 1.00 75.69 155 ALA A C 1
ATOM 1171 O O . ALA A 1 155 ? -7.619 13.765 6.610 1.00 75.69 155 ALA A O 1
ATOM 1172 N N . SER A 1 156 ? -6.407 11.946 6.119 1.00 75.56 156 SER A N 1
ATOM 1173 C CA . SER A 1 156 ? -7.462 11.000 6.489 1.00 75.56 156 SER A CA 1
ATOM 1174 C C . SER A 1 156 ? -7.803 11.088 7.969 1.00 75.56 156 SER A C 1
ATOM 1176 O O . SER A 1 156 ? -8.976 11.093 8.309 1.00 75.56 156 SER A O 1
ATOM 1178 N N . THR A 1 157 ? -6.820 11.233 8.852 1.00 74.19 157 THR A N 1
ATOM 1179 C CA . THR A 1 157 ? -7.060 11.353 10.296 1.00 74.19 157 THR A CA 1
ATOM 1180 C C . THR A 1 157 ? -7.752 12.674 10.636 1.00 74.19 157 THR A C 1
ATOM 1182 O O . THR A 1 157 ? -8.748 12.678 11.360 1.00 74.19 157 THR A O 1
ATOM 1185 N N . LEU A 1 158 ? -7.277 13.783 10.063 1.00 75.81 158 LEU A N 1
ATOM 1186 C CA . LEU A 1 158 ? -7.839 15.120 10.266 1.00 75.81 158 LEU A CA 1
ATOM 1187 C C . LEU A 1 158 ? -9.281 15.237 9.767 1.00 75.81 158 LEU A C 1
ATOM 1189 O O . LEU A 1 158 ? -10.061 15.962 10.371 1.00 75.81 158 LEU A O 1
ATOM 1193 N N . LEU A 1 159 ? -9.647 14.528 8.696 1.00 76.31 159 LEU A N 1
ATOM 1194 C CA . LEU A 1 159 ? -11.001 14.564 8.136 1.00 76.31 159 LEU A CA 1
ATOM 1195 C C . LEU A 1 159 ? -11.917 13.490 8.733 1.00 76.31 159 LEU A C 1
ATOM 1197 O O . LEU A 1 159 ? -13.075 13.768 9.035 1.00 76.31 159 LEU A O 1
ATOM 1201 N N . LEU A 1 160 ? -11.425 12.261 8.912 1.00 69.75 160 LEU A N 1
ATOM 1202 C CA . LEU A 1 160 ? -12.250 11.119 9.307 1.00 69.75 160 LEU A CA 1
ATOM 1203 C C . LEU A 1 160 ? -12.640 11.175 10.783 1.00 69.75 160 LEU A C 1
ATOM 1205 O O . LEU A 1 160 ? -13.765 10.824 11.113 1.00 69.75 160 LEU A O 1
ATOM 1209 N N . VAL A 1 161 ? -11.760 11.641 11.673 1.00 71.12 161 VAL A N 1
ATOM 1210 C CA . VAL A 1 161 ? -12.072 11.746 13.109 1.00 71.12 161 VAL A CA 1
ATOM 1211 C C . VAL A 1 161 ? -13.226 12.724 13.389 1.00 71.12 161 VAL A C 1
ATOM 1213 O O . VAL A 1 161 ? -14.193 12.301 14.028 1.00 71.12 161 VAL A O 1
ATOM 1216 N N . PRO A 1 162 ? -13.204 13.992 12.925 1.00 73.75 162 PRO A N 1
ATOM 1217 C CA . PRO A 1 162 ? -14.332 14.897 13.141 1.00 73.75 162 PRO A CA 1
ATOM 1218 C C . PRO A 1 162 ? -15.581 14.455 12.376 1.00 73.75 162 PRO A C 1
ATOM 1220 O O . PRO A 1 162 ? -16.678 14.578 12.911 1.00 73.75 162 PRO A O 1
ATOM 1223 N N . LEU A 1 163 ? -15.436 13.884 11.175 1.00 74.31 163 LEU A N 1
ATOM 1224 C CA . LEU A 1 163 ? -16.571 13.358 10.416 1.00 74.31 163 LEU A CA 1
ATOM 1225 C C . LEU A 1 163 ? -17.280 12.228 11.172 1.00 74.31 163 LEU A C 1
ATOM 1227 O O . LEU A 1 163 ? -18.498 12.261 11.314 1.00 74.31 163 LEU A O 1
ATOM 1231 N N . LEU A 1 164 ? -16.530 11.255 11.698 1.00 69.62 164 LEU A N 1
ATOM 1232 C CA . LEU A 1 164 ? -17.092 10.167 12.501 1.00 69.62 164 LEU A CA 1
ATOM 1233 C C . LEU A 1 164 ? -17.813 10.701 13.740 1.00 69.62 164 LEU A C 1
ATOM 1235 O O . LEU A 1 164 ? -18.894 10.213 14.055 1.00 69.62 164 LEU A O 1
ATOM 1239 N N . LYS A 1 165 ? -17.259 11.732 14.389 1.00 68.69 165 LYS A N 1
ATOM 1240 C CA . LYS A 1 165 ? -17.893 12.385 15.538 1.00 68.69 165 LYS A CA 1
ATOM 1241 C C . LYS A 1 165 ? -19.221 13.051 15.160 1.00 68.69 165 LYS A C 1
ATOM 1243 O O . LYS A 1 165 ? -20.221 12.826 15.825 1.00 68.69 165 LYS A O 1
ATOM 1248 N N . VAL A 1 166 ? -19.262 13.795 14.052 1.00 76.69 166 VAL A N 1
ATOM 1249 C CA . VAL A 1 166 ? -20.497 14.428 13.549 1.00 76.69 166 VAL A CA 1
ATOM 1250 C C . VAL A 1 166 ? -21.552 13.386 13.161 1.00 76.69 166 VAL A C 1
ATOM 1252 O O . VAL A 1 166 ? -22.736 13.578 13.432 1.00 76.69 166 VAL A O 1
ATOM 1255 N N . LEU A 1 167 ? -21.149 12.268 12.551 1.00 70.88 167 LEU A N 1
ATOM 1256 C CA . LEU A 1 167 ? -22.070 11.179 12.206 1.00 70.88 167 LEU A CA 1
ATOM 1257 C C . LEU A 1 167 ? -22.623 10.444 13.436 1.00 70.88 167 LEU A C 1
ATOM 1259 O O . LEU A 1 167 ? -23.778 10.009 13.406 1.00 70.88 167 LEU A O 1
ATOM 1263 N N . GLU A 1 168 ? -21.820 10.307 14.493 1.00 66.88 168 GLU A N 1
ATOM 1264 C CA . GLU A 1 168 ? -22.252 9.762 15.783 1.00 66.88 168 GLU A CA 1
ATOM 1265 C C . GLU A 1 168 ? -23.234 10.714 16.481 1.00 66.88 168 GLU A C 1
ATOM 1267 O O . GLU A 1 168 ? -24.330 10.292 16.857 1.00 66.88 168 GLU A O 1
ATOM 1272 N N . ASP A 1 169 ? -22.892 12.003 16.562 1.00 68.81 169 ASP A N 1
ATOM 1273 C CA . ASP A 1 169 ? -23.739 13.048 17.151 1.00 68.81 169 ASP A CA 1
ATOM 1274 C C . ASP A 1 169 ? -25.080 13.170 16.400 1.00 68.81 169 ASP A C 1
ATOM 1276 O O . ASP A 1 169 ? -26.139 13.336 17.009 1.00 68.81 169 ASP A O 1
ATOM 1280 N N . GLY A 1 170 ? -25.060 12.994 15.074 1.00 71.06 170 GLY A N 1
ATOM 1281 C CA . GLY A 1 170 ? -26.249 12.955 14.222 1.00 71.06 170 GLY A CA 1
ATOM 1282 C C . GLY A 1 170 ? -27.070 11.659 14.302 1.00 71.06 170 GLY A C 1
ATOM 1283 O O . GLY A 1 170 ? -28.097 11.562 13.635 1.00 71.06 170 GLY A O 1
ATOM 1284 N N . ARG A 1 171 ? -26.635 10.648 15.076 1.00 63.78 171 ARG A N 1
ATOM 1285 C CA . ARG A 1 171 ? -27.230 9.293 15.168 1.00 63.78 171 ARG A CA 1
ATOM 1286 C C . ARG A 1 171 ? -27.425 8.574 13.823 1.00 63.78 171 ARG A C 1
ATOM 1288 O O . ARG A 1 171 ? -28.193 7.614 13.750 1.00 63.78 171 ARG A O 1
ATOM 1295 N N . ILE A 1 172 ? -26.727 9.002 12.772 1.00 66.25 172 ILE A N 1
ATOM 1296 C CA . ILE A 1 172 ? -26.860 8.446 11.415 1.00 66.25 172 ILE A CA 1
ATOM 1297 C C . ILE A 1 172 ? -26.222 7.053 11.355 1.00 66.25 172 ILE A C 1
ATOM 1299 O O . ILE A 1 172 ? -26.708 6.167 10.657 1.00 66.25 172 ILE A O 1
ATOM 1303 N N . ILE A 1 173 ? -25.145 6.839 12.116 1.00 63.44 173 ILE A N 1
ATOM 1304 C CA . ILE A 1 173 ? -24.446 5.555 12.208 1.00 63.44 173 ILE A CA 1
ATOM 1305 C C . ILE A 1 173 ? -24.202 5.225 13.682 1.00 63.44 173 ILE A C 1
ATOM 1307 O O . ILE A 1 173 ? -23.711 6.058 14.439 1.00 63.44 173 ILE A O 1
ATOM 1311 N N . ARG A 1 174 ? -24.502 3.984 14.093 1.00 54.69 174 ARG A N 1
ATOM 1312 C CA . ARG A 1 174 ? -24.051 3.448 15.385 1.00 54.69 174 ARG A CA 1
ATOM 1313 C C . ARG A 1 174 ? -22.634 2.913 15.248 1.00 54.69 174 ARG A C 1
ATOM 1315 O O . ARG A 1 174 ? -22.372 2.002 14.465 1.00 54.69 174 ARG A O 1
ATOM 1322 N N . TRP A 1 175 ? -21.730 3.473 16.036 1.00 53.97 175 TRP A N 1
ATOM 1323 C CA . TRP A 1 175 ? -20.344 3.041 16.115 1.00 53.97 175 TRP A CA 1
ATOM 1324 C C . TRP A 1 175 ? -20.086 2.278 17.439 1.00 53.97 175 TRP A C 1
ATOM 1326 O O . TRP A 1 175 ? -20.677 2.636 18.459 1.00 53.97 175 TRP A O 1
ATOM 1336 N N . PRO A 1 176 ? -19.224 1.237 17.481 1.00 55.62 176 PRO A N 1
ATOM 1337 C CA . PRO A 1 176 ? -18.567 0.578 16.354 1.00 55.62 176 PRO A CA 1
ATOM 1338 C C . PRO A 1 176 ? -19.518 -0.409 15.661 1.00 55.62 176 PRO A C 1
ATOM 1340 O O . PRO A 1 176 ? -20.292 -1.092 16.331 1.00 55.62 176 PRO A O 1
ATOM 1343 N N . LEU A 1 177 ? -19.427 -0.472 14.325 1.00 48.56 177 LEU A N 1
ATOM 1344 C CA . LEU A 1 177 ? -20.245 -1.306 13.432 1.00 48.56 177 LEU A CA 1
ATOM 1345 C C . LEU A 1 177 ? -20.389 -2.740 13.974 1.00 48.56 177 LEU A C 1
ATOM 1347 O O . LEU A 1 177 ? -19.479 -3.561 13.836 1.00 48.56 177 LEU A O 1
ATOM 1351 N N . THR A 1 178 ? -21.543 -3.003 14.580 1.00 38.97 178 THR A N 1
ATOM 1352 C CA . THR A 1 178 ? -22.111 -4.331 14.825 1.00 38.97 178 THR A CA 1
ATOM 1353 C C . THR A 1 178 ? -23.502 -4.328 14.232 1.00 38.97 178 THR A C 1
ATOM 1355 O O . THR A 1 178 ? -24.198 -3.305 14.428 1.00 38.97 178 THR A O 1
#

pLDDT: mean 77.16, std 13.73, range [36.94, 93.5]

Secondary structure (DSSP, 8-state):
-TTHHHHH---TT-HHHHHHHHHHHHHHHHHHHHT-HHHHHHHHHHHHHHHHHSHHHHHS-GGGGHHHHHHHHHTTHHHHHHHHHHHSTT-HHHHHHHHHHHHHHHHHHHHHHHHHHHTTT-HHHHTT--GGGHHHHHHHHHHHHHHHHHHHHHHHHHHHHHHHHHHHHTTSS-SS--

Foldseek 3Di:
DPPPVCVVDPPPDCVVLLVVLLVQLVVQLVCLLVLVLVVLLVLLVVLVVLLCVFPLSVVADPVLLVLLVVLNVLSVVSNVLNVVCVVPPPDVVSVLVNLLSSNLNSLSSSVSSSSSCVGSVVVCVVVVNDSVCVNVVSNVSSPVSVVVSVVRSVVSSVPVSVVVVVCVVVVVDDPPDD

Radius of gyration: 17.36 Å; chains: 1; bounding box: 43×33×49 Å